Protein AF-A0AAN8KJX0-F1 (afdb_monomer_lite)

pLDDT: mean 72.58, std 22.26, range [27.42, 96.5]

Secondary structure (DSSP, 8-state):
--STT--S-TTT-HHHHHHHHHHHHHHHHHHHHHHHHHHHHHHHHHHHHHHHHHHHHHHHHHHHHHHGGGT-TT----HHHHHHHHHHHHHS----SSHHHHHHHHHHHHHHHHHHHHHHHHHHHTTSS-TTTSHHHHHHHHHHHHH-------S-SSSS--S-----

Organism: NCBI:txid861788

Structure (mmCIF, N/CA/C/O backbone):
data_AF-A0AAN8KJX0-F1
#
_entry.id   AF-A0AAN8KJX0-F1
#
loop_
_atom_site.group_PDB
_atom_site.id
_atom_site.type_symbol
_atom_site.label_atom_id
_atom_site.label_alt_id
_atom_site.label_comp_id
_atom_site.label_asym_id
_atom_site.label_entity_id
_atom_site.label_seq_id
_atom_site.pdbx_PDB_ins_code
_atom_site.Cartn_x
_atom_site.Cartn_y
_atom_site.Cartn_z
_atom_site.occupancy
_atom_site.B_iso_or_equiv
_atom_site.auth_seq_id
_atom_site.auth_comp_id
_atom_site.auth_asym_id
_atom_site.auth_atom_id
_atom_site.pdbx_PDB_model_num
ATOM 1 N N . LEU A 1 1 ? -38.117 13.644 25.472 1.00 43.69 1 LEU A N 1
ATOM 2 C CA . LEU A 1 1 ? -39.460 14.096 25.919 1.00 43.69 1 LEU A CA 1
ATOM 3 C C . LEU A 1 1 ? -39.799 13.666 27.361 1.00 43.69 1 LEU A C 1
ATOM 5 O O . LEU A 1 1 ? -40.964 13.685 27.718 1.00 43.69 1 LEU A O 1
ATOM 9 N N . THR A 1 2 ? -38.832 13.333 28.228 1.00 49.09 2 THR A N 1
ATOM 10 C CA . THR A 1 2 ? -39.121 12.679 29.528 1.00 49.09 2 THR A CA 1
ATOM 11 C C . THR A 1 2 ? -38.802 13.497 30.787 1.00 49.09 2 THR A C 1
ATOM 13 O O . THR A 1 2 ? -39.105 13.031 31.877 1.00 49.09 2 THR A O 1
ATOM 16 N N . LEU A 1 3 ? -38.255 14.718 30.677 1.00 54.31 3 LEU A N 1
ATOM 17 C CA . LEU A 1 3 ? -37.983 15.577 31.849 1.00 54.31 3 LEU A CA 1
ATOM 18 C C . LEU A 1 3 ? -39.028 16.691 32.053 1.00 54.31 3 LEU A C 1
ATOM 20 O O . LEU A 1 3 ? -39.289 17.090 33.181 1.00 54.31 3 LEU A O 1
ATOM 24 N N . ALA A 1 4 ? -39.656 17.170 30.975 1.00 58.00 4 ALA A N 1
ATOM 25 C CA . ALA A 1 4 ? -40.567 18.320 31.011 1.00 58.00 4 ALA A CA 1
ATOM 26 C C . ALA A 1 4 ? -41.986 18.000 31.530 1.00 58.00 4 ALA A C 1
ATOM 28 O O . ALA A 1 4 ? -42.807 18.902 31.642 1.00 58.00 4 ALA A O 1
ATOM 29 N N . THR A 1 5 ? -42.283 16.731 31.828 1.00 58.34 5 THR A N 1
ATOM 30 C CA . THR A 1 5 ? -43.633 16.255 32.192 1.00 58.34 5 THR A CA 1
ATOM 31 C C . THR A 1 5 ? -43.805 15.999 33.695 1.00 58.34 5 THR A C 1
ATOM 33 O O . THR A 1 5 ? -44.854 15.524 34.126 1.00 58.34 5 THR A O 1
ATOM 36 N N . ALA A 1 6 ? -42.782 16.267 34.510 1.00 55.94 6 ALA A N 1
ATOM 37 C CA . ALA A 1 6 ? -42.796 15.967 35.937 1.00 55.94 6 ALA A CA 1
ATOM 38 C C . ALA A 1 6 ? -43.380 17.125 36.766 1.00 55.94 6 ALA A C 1
ATOM 40 O O . ALA A 1 6 ? -42.646 17.933 37.328 1.00 55.94 6 ALA A O 1
ATOM 41 N N . GLN A 1 7 ? -44.708 17.181 36.876 1.00 54.00 7 GLN A N 1
ATOM 42 C CA . GLN A 1 7 ? -45.404 18.026 37.851 1.00 54.00 7 GLN A CA 1
ATOM 43 C C . GLN A 1 7 ? -45.710 17.189 39.110 1.00 54.00 7 GLN A C 1
ATOM 45 O O . GLN A 1 7 ? -46.611 16.355 39.093 1.00 54.00 7 GLN A O 1
ATOM 50 N N . GLY A 1 8 ? -44.944 17.375 40.193 1.00 63.75 8 GLY A N 1
ATOM 51 C CA . GLY A 1 8 ? -45.149 16.691 41.484 1.00 63.75 8 GLY A CA 1
ATOM 52 C C . GLY A 1 8 ? -43.858 16.470 42.287 1.00 63.75 8 GLY A C 1
ATOM 53 O O . GLY A 1 8 ? -42.766 16.664 41.759 1.00 63.75 8 GLY A O 1
ATOM 54 N N . ASN A 1 9 ? -43.981 16.079 43.565 1.00 62.47 9 ASN A N 1
ATOM 55 C CA . ASN A 1 9 ? -42.866 15.876 44.505 1.00 62.47 9 ASN A CA 1
ATOM 56 C C . ASN A 1 9 ? -41.793 14.931 43.921 1.00 62.47 9 ASN A C 1
ATOM 58 O O . ASN A 1 9 ? -42.005 13.727 43.775 1.00 62.47 9 ASN A O 1
ATOM 62 N N . ILE A 1 10 ? -40.634 15.497 43.578 1.00 63.62 10 ILE A N 1
ATOM 63 C CA . ILE A 1 10 ? -39.548 14.851 42.821 1.00 63.62 10 ILE A CA 1
ATOM 64 C C . ILE A 1 10 ? -38.975 13.595 43.502 1.00 63.62 10 ILE A C 1
ATOM 66 O O . ILE A 1 10 ? -38.409 12.736 42.832 1.00 63.62 10 ILE A O 1
ATOM 70 N N . LEU A 1 11 ? -39.149 13.469 44.821 1.00 64.31 11 LEU A N 1
ATOM 71 C CA . LEU A 1 11 ? -38.628 12.360 45.624 1.00 64.31 11 LEU A CA 1
ATOM 72 C C . LEU A 1 11 ? -39.506 11.094 45.575 1.00 64.31 11 LEU A C 1
ATOM 74 O O . LEU A 1 11 ? -39.007 10.009 45.857 1.00 64.31 11 LEU A O 1
ATOM 78 N N . GLU A 1 12 ? -40.785 11.197 45.195 1.00 65.50 12 GLU A N 1
ATOM 79 C CA . GLU A 1 12 ? -41.714 10.049 45.130 1.00 65.50 12 GLU A CA 1
ATOM 80 C C . GLU A 1 12 ? -41.861 9.463 43.718 1.00 65.50 12 GLU A C 1
ATOM 82 O O . GLU A 1 12 ? -42.444 8.391 43.525 1.00 65.50 12 GLU A O 1
ATOM 87 N N . ASN A 1 13 ? -41.322 10.142 42.703 1.00 71.44 13 ASN A N 1
ATOM 88 C CA . ASN A 1 13 ? -41.521 9.769 41.311 1.00 71.44 13 ASN A CA 1
ATOM 89 C C . ASN A 1 13 ? -40.545 8.657 40.883 1.00 71.44 13 ASN A C 1
ATOM 91 O O . ASN A 1 13 ? -39.494 8.904 40.290 1.00 71.44 13 ASN A O 1
ATOM 95 N N . LYS A 1 14 ? -40.901 7.403 41.192 1.00 74.44 14 LYS A N 1
ATOM 96 C CA . LYS A 1 14 ? -40.099 6.205 40.868 1.00 74.44 14 LYS A CA 1
ATOM 97 C C . LYS A 1 14 ? -39.701 6.118 39.384 1.00 74.44 14 LYS A C 1
ATOM 99 O O . LYS A 1 14 ? -38.572 5.747 39.087 1.00 74.44 14 LYS A O 1
ATOM 104 N N . GLY A 1 15 ? -40.563 6.559 38.462 1.00 78.00 15 GLY A N 1
ATOM 105 C CA . GLY A 1 15 ? -40.268 6.552 37.021 1.00 78.00 15 GLY A CA 1
ATOM 106 C C . GLY A 1 15 ? -39.134 7.500 36.601 1.00 78.00 15 GLY A C 1
ATOM 107 O O . GLY A 1 15 ? -38.374 7.189 35.679 1.00 78.00 15 GLY A O 1
ATOM 108 N N . LEU A 1 16 ? -38.967 8.631 37.296 1.00 77.19 16 LEU A N 1
ATOM 109 C CA . LEU A 1 16 ? -37.825 9.532 37.098 1.00 77.19 16 LEU A CA 1
ATOM 110 C C . LEU A 1 16 ? -36.522 8.914 37.615 1.00 77.19 16 LEU A C 1
ATOM 112 O O . LEU A 1 16 ? -35.495 9.021 36.946 1.00 77.19 16 LEU A O 1
ATOM 116 N N . ILE A 1 17 ? -36.564 8.245 38.771 1.00 80.06 17 ILE A N 1
ATOM 117 C CA . ILE A 1 17 ? -35.403 7.555 39.358 1.00 80.06 17 ILE A CA 1
ATOM 118 C C . ILE A 1 17 ? -34.928 6.428 38.431 1.00 80.06 17 ILE A C 1
ATOM 120 O O . ILE A 1 17 ? -33.731 6.320 38.158 1.00 80.06 17 ILE A O 1
ATOM 124 N N . ASP A 1 18 ? -35.855 5.647 37.875 1.00 83.12 18 ASP A N 1
ATOM 125 C CA . ASP A 1 18 ? -35.541 4.581 36.919 1.00 83.12 18 ASP A CA 1
ATOM 126 C C . ASP A 1 18 ? -34.967 5.139 35.609 1.00 83.12 18 ASP A C 1
ATOM 128 O O . ASP A 1 18 ? -33.954 4.642 35.117 1.00 83.12 18 ASP A O 1
ATOM 132 N N . SER A 1 19 ? -35.533 6.233 35.087 1.00 83.81 19 SER A N 1
ATOM 133 C CA . SER A 1 19 ? -35.006 6.917 33.895 1.00 83.81 19 SER A CA 1
ATOM 134 C C . SER A 1 19 ? -33.598 7.482 34.122 1.00 83.81 19 SER A C 1
ATOM 136 O O . SER A 1 19 ? -32.748 7.429 33.229 1.00 83.81 19 SER A O 1
ATOM 138 N N . LEU A 1 20 ? -33.318 8.007 35.319 1.00 83.62 20 LEU A N 1
ATOM 139 C CA . LEU A 1 20 ? -32.001 8.528 35.685 1.00 83.62 20 LEU A CA 1
ATOM 140 C C . LEU A 1 20 ? -30.974 7.396 35.826 1.00 83.62 20 LEU A C 1
ATOM 142 O O . LEU A 1 20 ? -29.856 7.518 35.327 1.00 83.62 20 LEU A O 1
ATOM 146 N N . ASN A 1 21 ? -31.359 6.274 36.442 1.00 87.31 21 ASN A N 1
ATOM 147 C CA . ASN A 1 21 ? -30.523 5.075 36.533 1.00 87.31 21 ASN A CA 1
ATOM 148 C C . ASN A 1 21 ? -30.251 4.464 35.154 1.00 87.31 21 ASN A C 1
ATOM 150 O O . ASN A 1 21 ? -29.112 4.097 34.864 1.00 87.31 21 ASN A O 1
ATOM 154 N N . GLN A 1 22 ? -31.255 4.424 34.275 1.00 88.31 22 GLN A N 1
ATOM 155 C CA . GLN A 1 22 ? -31.091 3.985 32.891 1.00 88.31 22 GLN A CA 1
ATOM 156 C C . GLN A 1 22 ? -30.156 4.920 32.116 1.00 88.31 22 GLN A C 1
ATOM 158 O O . GLN A 1 22 ? -29.252 4.450 31.430 1.00 88.31 22 GLN A O 1
ATOM 163 N N . THR A 1 23 ? -30.305 6.237 32.277 1.00 88.12 23 THR A N 1
ATOM 164 C CA . THR A 1 23 ? -29.410 7.228 31.657 1.00 88.12 23 THR A CA 1
ATOM 165 C C . THR A 1 23 ? -27.983 7.082 32.183 1.00 88.12 23 THR A C 1
ATOM 167 O O . THR A 1 23 ? -27.035 7.108 31.406 1.00 88.12 23 THR A O 1
ATOM 170 N N . LYS A 1 24 ? -27.806 6.859 33.489 1.00 91.12 24 LYS A N 1
ATOM 171 C CA . LYS A 1 24 ? -26.496 6.621 34.107 1.00 91.12 24 LYS A CA 1
ATOM 172 C C . LYS A 1 24 ? -25.843 5.340 33.585 1.00 91.12 24 LYS A C 1
ATOM 174 O O . LYS A 1 24 ? -24.662 5.361 33.250 1.00 91.12 24 LYS A O 1
ATOM 179 N N . SER A 1 25 ? -26.606 4.251 33.481 1.00 91.94 25 SER A N 1
ATOM 180 C CA . SER A 1 25 ? -26.135 2.982 32.917 1.00 91.94 25 SER A CA 1
ATOM 181 C C . SER A 1 25 ? -25.770 3.128 31.438 1.00 91.94 25 SER A C 1
ATOM 183 O O . SER A 1 25 ? -24.679 2.729 31.041 1.00 91.94 25 SER A O 1
ATOM 185 N N . SER A 1 26 ? -26.614 3.790 30.641 1.00 91.31 26 SER A N 1
ATOM 186 C CA . SER A 1 26 ? -26.333 4.066 29.230 1.00 91.31 26 SER A CA 1
ATOM 187 C C . SER A 1 26 ? -25.082 4.927 29.056 1.00 91.31 26 SER A C 1
ATOM 189 O O . SER A 1 26 ? -24.261 4.629 28.196 1.00 91.31 26 SER A O 1
ATOM 191 N N . SER A 1 27 ? -24.898 5.965 29.874 1.00 92.62 27 SER A N 1
ATOM 192 C CA . SER A 1 27 ? -23.696 6.805 29.841 1.00 92.62 27 SER A CA 1
ATOM 193 C C . SER A 1 27 ? -22.430 6.018 30.189 1.00 92.62 27 SER A C 1
ATOM 195 O O . SER A 1 27 ? -21.408 6.209 29.536 1.00 92.62 27 SER A O 1
ATOM 197 N N . ALA A 1 28 ? -22.496 5.102 31.163 1.00 93.81 28 ALA A N 1
ATOM 198 C CA . ALA A 1 28 ? -21.373 4.226 31.501 1.00 93.81 28 ALA A CA 1
ATOM 199 C C . ALA A 1 28 ? -21.019 3.276 30.341 1.00 93.81 28 ALA A C 1
ATOM 201 O O . ALA A 1 28 ? -19.854 3.175 29.966 1.00 93.81 28 ALA A O 1
ATOM 202 N N . LEU A 1 29 ? -22.024 2.660 29.707 1.00 94.88 29 LEU A N 1
ATOM 203 C CA . LEU A 1 29 ? -21.827 1.802 28.531 1.00 94.88 29 LEU A CA 1
ATOM 204 C C . LEU A 1 29 ? -21.218 2.566 27.348 1.00 94.88 29 LEU A C 1
ATOM 206 O O . LEU A 1 29 ? -20.325 2.054 26.671 1.00 94.88 29 LEU A O 1
ATOM 210 N N . ILE A 1 30 ? -21.669 3.801 27.107 1.00 94.69 30 ILE A N 1
ATOM 211 C CA . ILE A 1 30 ? -21.101 4.675 26.073 1.00 94.69 30 ILE A CA 1
ATOM 212 C C . ILE A 1 30 ? -19.636 4.986 26.395 1.00 94.69 30 ILE A C 1
ATOM 214 O O . ILE A 1 30 ? -18.786 4.897 25.513 1.00 94.69 30 ILE A O 1
ATOM 218 N N . GLN A 1 31 ? -19.322 5.313 27.651 1.00 94.88 31 GLN A N 1
ATOM 219 C CA . GLN A 1 31 ? -17.956 5.614 28.075 1.00 94.88 31 GLN A CA 1
ATOM 220 C C . GLN A 1 31 ? -17.012 4.417 27.892 1.00 94.88 31 GLN A C 1
ATOM 222 O O . GLN A 1 31 ? -15.876 4.593 27.445 1.00 94.88 31 GLN A O 1
ATOM 227 N N . ASP A 1 32 ? -17.471 3.206 28.200 1.00 95.19 32 ASP A N 1
ATOM 228 C CA . ASP A 1 32 ? -16.673 1.996 28.006 1.00 95.19 32 ASP A CA 1
ATOM 229 C C . ASP A 1 32 ? -16.503 1.660 26.519 1.00 95.19 32 ASP A C 1
ATOM 231 O O . ASP A 1 32 ? -15.379 1.424 26.077 1.00 95.19 32 ASP A O 1
ATOM 235 N N . SER A 1 33 ? -17.562 1.791 25.716 1.00 94.62 33 SER A N 1
ATOM 236 C CA . SER A 1 33 ? -17.495 1.607 24.257 1.00 94.62 33 SER A CA 1
ATOM 237 C C . SER A 1 33 ? -16.529 2.596 23.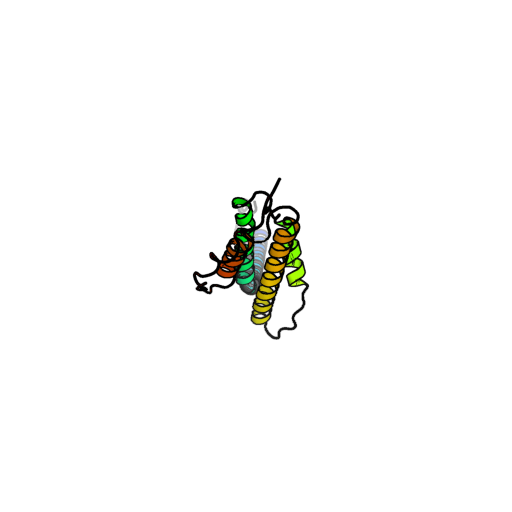590 1.00 94.62 33 SER A C 1
ATOM 239 O O . SER A 1 33 ? -15.770 2.232 22.688 1.00 94.62 33 SER A O 1
ATOM 241 N N . LEU A 1 34 ? -16.513 3.854 24.045 1.00 96.50 34 LEU A N 1
ATOM 242 C CA . LEU A 1 34 ? -15.563 4.865 23.575 1.00 96.50 34 LEU A CA 1
ATOM 243 C C . LEU A 1 34 ? -14.127 4.484 23.940 1.00 96.50 34 LEU A C 1
ATOM 245 O O . LEU A 1 34 ? -13.231 4.584 23.103 1.00 96.50 34 LEU A O 1
ATOM 249 N N . ARG A 1 35 ? -13.898 4.000 25.165 1.00 95.75 35 ARG A N 1
ATOM 250 C CA . ARG A 1 35 ? -12.573 3.556 25.614 1.00 95.75 35 ARG A CA 1
ATOM 251 C C . ARG A 1 35 ? -12.051 2.392 24.777 1.00 95.75 35 ARG A C 1
ATOM 253 O O . ARG A 1 35 ? -10.892 2.411 24.365 1.00 95.75 35 ARG A O 1
ATOM 260 N N . GLU A 1 36 ? -12.895 1.401 24.510 1.00 95.69 36 GLU A N 1
ATOM 261 C CA . GLU A 1 36 ? -12.549 0.271 23.645 1.00 95.69 36 GLU A CA 1
ATOM 262 C C . GLU A 1 36 ? -12.261 0.724 22.214 1.00 95.69 36 GLU A C 1
ATOM 264 O O . GLU A 1 36 ? -11.245 0.331 21.640 1.00 95.69 36 GLU A O 1
ATOM 269 N N . SER A 1 37 ? -13.087 1.622 21.673 1.00 95.38 37 SER A N 1
ATOM 270 C CA . SER A 1 37 ? -12.884 2.195 20.339 1.00 95.38 37 SER A CA 1
ATOM 271 C C . SER A 1 37 ? -11.544 2.924 20.234 1.00 95.38 37 SER A C 1
ATOM 273 O O . SER A 1 37 ? -10.800 2.701 19.283 1.00 95.38 37 SER A O 1
ATOM 275 N N . HIS A 1 38 ? -11.178 3.735 21.232 1.00 95.88 38 HIS A N 1
ATOM 276 C CA . HIS A 1 38 ? -9.879 4.414 21.268 1.00 95.88 38 HIS A CA 1
ATOM 277 C C . HIS A 1 38 ? -8.705 3.435 2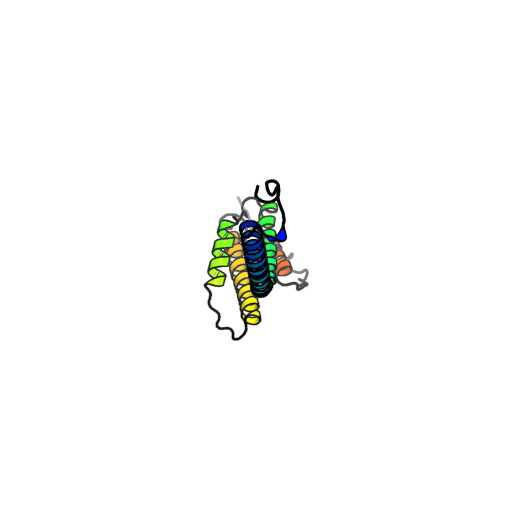1.339 1.00 95.88 38 HIS A C 1
ATOM 279 O O . HIS A 1 38 ? -7.688 3.640 20.675 1.00 95.88 38 HIS A O 1
ATOM 285 N N . ARG A 1 39 ? -8.839 2.352 22.111 1.00 95.06 39 ARG A N 1
ATOM 286 C CA . ARG A 1 39 ? -7.811 1.309 22.185 1.00 95.06 39 ARG A CA 1
ATOM 287 C C . ARG A 1 39 ? -7.640 0.593 20.845 1.00 95.06 39 ARG A C 1
ATOM 289 O O . ARG A 1 39 ? -6.508 0.367 20.420 1.00 95.06 39 ARG A O 1
ATOM 296 N N . LEU A 1 40 ? -8.743 0.244 20.185 1.00 95.12 40 LEU A N 1
ATOM 297 C CA . LEU A 1 40 ? -8.712 -0.395 18.872 1.00 95.12 40 LEU A CA 1
ATOM 298 C C . LEU A 1 40 ? -8.114 0.541 17.819 1.00 95.12 40 LEU A C 1
ATOM 300 O O . LEU A 1 40 ? -7.266 0.114 17.039 1.00 95.12 40 LEU A O 1
ATOM 304 N N . GLN A 1 41 ? -8.501 1.817 17.845 1.00 94.81 41 GLN A N 1
ATOM 305 C CA . GLN A 1 41 ? -7.983 2.843 16.947 1.00 94.81 41 GLN A CA 1
ATOM 306 C C . GLN A 1 41 ? -6.456 2.936 17.033 1.00 94.81 41 GLN A C 1
ATOM 308 O O . GLN A 1 41 ? -5.793 2.872 16.005 1.00 94.81 41 GLN A O 1
ATOM 313 N N . ALA A 1 42 ? -5.893 2.966 18.245 1.00 94.75 42 ALA A N 1
ATOM 314 C CA . ALA A 1 42 ? -4.443 2.995 18.435 1.00 94.75 42 ALA A CA 1
ATOM 315 C C . ALA A 1 42 ? -3.739 1.759 17.843 1.00 94.75 42 ALA A C 1
ATOM 317 O O . ALA A 1 42 ? -2.695 1.887 17.205 1.00 94.75 42 ALA A O 1
ATOM 318 N N . SER A 1 43 ? -4.320 0.566 18.007 1.00 93.12 43 SER A N 1
ATOM 319 C CA . SER A 1 43 ? -3.765 -0.664 17.426 1.00 93.12 43 SER A CA 1
ATOM 320 C C . SER A 1 43 ? -3.834 -0.669 15.896 1.00 93.12 43 SER A C 1
ATOM 322 O O . SER A 1 43 ? -2.902 -1.134 15.244 1.00 93.12 43 SER A O 1
ATOM 324 N N . LEU A 1 44 ? -4.927 -0.162 15.318 1.00 93.25 44 LEU A N 1
ATOM 325 C CA . LEU A 1 44 ? -5.086 -0.051 13.867 1.00 93.25 44 LEU A CA 1
ATOM 326 C C . LEU A 1 44 ? -4.140 0.992 13.270 1.00 93.25 44 LEU A C 1
ATOM 328 O O . LEU A 1 44 ? -3.572 0.761 12.204 1.00 93.25 44 LEU A O 1
ATOM 332 N N . ASP A 1 45 ? -3.958 2.122 13.952 1.00 94.19 45 ASP A N 1
ATOM 333 C CA . ASP A 1 45 ? -3.028 3.161 13.522 1.00 94.19 45 ASP A CA 1
ATOM 334 C C . ASP A 1 45 ? -1.587 2.629 13.526 1.00 94.19 45 ASP A C 1
ATOM 336 O O . ASP A 1 45 ? -0.873 2.828 12.547 1.00 94.19 45 ASP A O 1
ATOM 340 N N . GLN A 1 46 ? -1.193 1.846 14.537 1.00 90.81 46 GLN A N 1
ATOM 341 C CA . GLN A 1 46 ? 0.125 1.202 14.580 1.00 90.81 46 GLN A CA 1
ATOM 342 C C . GLN A 1 46 ? 0.363 0.261 13.385 1.00 90.81 46 GLN A C 1
ATOM 344 O O . GLN A 1 46 ? 1.414 0.317 12.744 1.00 90.81 46 GLN A O 1
ATOM 349 N N . GLU A 1 47 ? -0.610 -0.596 13.065 1.00 88.31 47 GLU A N 1
ATOM 350 C CA . GLU A 1 47 ? -0.545 -1.492 11.902 1.00 88.31 47 GLU A CA 1
ATOM 351 C C . GLU A 1 47 ? -0.471 -0.700 10.586 1.00 88.31 47 GLU A C 1
ATOM 353 O O . GLU A 1 47 ? 0.311 -1.034 9.694 1.00 88.31 47 GLU A O 1
ATOM 358 N N . ARG A 1 48 ? -1.259 0.376 10.456 1.00 91.31 48 ARG A N 1
ATOM 359 C CA . ARG A 1 48 ? -1.277 1.230 9.260 1.00 91.31 48 ARG A CA 1
ATOM 360 C C . ARG A 1 48 ? 0.058 1.938 9.056 1.00 91.31 48 ARG A C 1
ATOM 362 O O . ARG A 1 48 ? 0.571 1.968 7.935 1.00 91.31 48 ARG A O 1
ATOM 369 N N . ASP A 1 49 ? 0.607 2.509 10.121 1.00 91.00 49 ASP A N 1
ATOM 370 C CA . ASP A 1 49 ? 1.812 3.330 10.064 1.00 91.00 49 ASP A CA 1
ATOM 371 C C . ASP A 1 49 ? 3.035 2.501 9.639 1.00 91.00 49 ASP A C 1
ATOM 373 O O . ASP A 1 49 ? 3.910 3.013 8.937 1.00 91.00 49 ASP A O 1
ATOM 377 N N . ALA A 1 50 ? 3.042 1.192 9.923 1.00 88.62 50 ALA A N 1
ATOM 378 C CA . ALA A 1 50 ? 4.064 0.274 9.423 1.00 88.62 50 ALA A CA 1
ATOM 379 C C . ALA A 1 50 ? 4.124 0.227 7.880 1.00 88.62 50 ALA A C 1
ATOM 381 O O . ALA A 1 50 ? 5.211 0.183 7.306 1.00 88.62 50 ALA A O 1
ATOM 382 N N . TYR A 1 51 ? 2.986 0.278 7.177 1.00 89.81 51 TYR A N 1
ATOM 383 C CA . TYR A 1 51 ? 2.939 0.185 5.706 1.00 89.81 51 TYR A CA 1
ATOM 384 C C . TYR A 1 51 ? 2.956 1.540 4.988 1.00 89.81 51 TYR A C 1
ATOM 386 O O . TYR A 1 51 ? 3.161 1.587 3.769 1.00 89.81 51 TYR A O 1
ATOM 394 N N . LEU A 1 52 ? 2.780 2.642 5.718 1.00 91.06 52 LEU A N 1
ATOM 395 C CA . LEU A 1 52 ? 2.820 4.001 5.182 1.00 91.06 52 LEU A CA 1
ATOM 396 C C . LEU A 1 52 ? 4.070 4.306 4.321 1.00 91.06 52 LEU A C 1
ATOM 398 O O . LEU A 1 52 ? 3.891 4.783 3.195 1.00 91.06 52 LEU A O 1
ATOM 402 N N . PRO A 1 53 ? 5.315 3.965 4.728 1.00 90.94 53 PRO A N 1
ATOM 403 C CA . PRO A 1 53 ? 6.501 4.238 3.906 1.00 90.94 53 PRO A CA 1
ATOM 404 C C . PRO A 1 53 ? 6.488 3.509 2.552 1.00 90.94 53 PRO A C 1
ATOM 406 O O . PRO A 1 53 ? 6.927 4.060 1.539 1.00 90.94 53 PRO A O 1
ATOM 409 N N . LEU A 1 54 ? 5.933 2.291 2.491 1.00 90.81 54 LEU A N 1
ATOM 410 C CA . LEU A 1 54 ? 5.781 1.554 1.233 1.00 90.81 54 LEU A CA 1
ATOM 411 C C . LEU A 1 54 ? 4.798 2.259 0.294 1.00 90.81 54 LEU A C 1
ATOM 413 O O . LEU A 1 54 ? 5.063 2.372 -0.907 1.00 90.81 54 LEU A O 1
ATOM 417 N N . ALA A 1 55 ? 3.675 2.736 0.837 1.00 92.00 55 ALA A N 1
ATOM 418 C CA . ALA A 1 55 ? 2.655 3.452 0.080 1.00 92.00 55 ALA A CA 1
ATOM 419 C C . ALA A 1 55 ? 3.193 4.779 -0.481 1.00 92.00 55 ALA A C 1
ATOM 421 O O . ALA A 1 55 ? 2.966 5.089 -1.653 1.00 92.00 55 ALA A O 1
ATOM 422 N N . GLU A 1 56 ? 3.975 5.524 0.304 1.00 92.94 56 GLU A N 1
ATOM 423 C CA . GLU A 1 56 ? 4.636 6.747 -0.159 1.00 92.94 56 GLU A CA 1
ATOM 424 C C . GLU A 1 56 ? 5.623 6.482 -1.301 1.00 92.94 56 GLU A C 1
ATOM 426 O O . GLU A 1 56 ? 5.590 7.170 -2.327 1.00 92.94 56 GLU A O 1
ATOM 431 N N . SER A 1 57 ? 6.487 5.471 -1.161 1.00 91.25 57 SER A N 1
ATOM 432 C CA . SER A 1 57 ? 7.428 5.077 -2.216 1.00 91.25 57 SER A CA 1
ATOM 433 C C . SER A 1 57 ? 6.704 4.622 -3.488 1.00 91.25 57 SER A C 1
ATOM 435 O O . SER A 1 57 ? 7.096 5.006 -4.594 1.00 91.25 57 SER A O 1
ATOM 437 N N . ALA A 1 58 ? 5.624 3.845 -3.362 1.00 92.50 58 ALA A N 1
ATOM 438 C CA . ALA A 1 58 ? 4.808 3.408 -4.495 1.00 92.50 58 ALA A CA 1
ATOM 439 C C . ALA A 1 58 ? 4.123 4.587 -5.207 1.00 92.50 58 ALA A C 1
ATOM 441 O O . ALA A 1 58 ? 4.138 4.653 -6.438 1.00 92.50 58 ALA A O 1
ATOM 442 N N . SER A 1 59 ? 3.591 5.547 -4.447 1.00 94.31 59 SER A N 1
ATOM 443 C CA . SER A 1 59 ? 2.994 6.776 -4.979 1.00 94.31 59 SER A CA 1
ATOM 444 C C . SER A 1 59 ? 4.010 7.588 -5.790 1.00 94.31 59 SER A C 1
ATOM 446 O O . SER A 1 59 ? 3.764 7.918 -6.953 1.00 94.31 59 SER A O 1
ATOM 448 N N . LYS A 1 60 ? 5.214 7.806 -5.238 1.00 92.38 60 LYS A N 1
ATOM 449 C CA . LYS A 1 60 ? 6.325 8.478 -5.939 1.00 92.38 60 LYS A CA 1
ATOM 450 C C . LYS A 1 60 ? 6.678 7.769 -7.249 1.00 92.38 60 LYS A C 1
ATOM 452 O O . LYS A 1 60 ? 6.806 8.421 -8.284 1.00 92.38 60 LYS A O 1
ATOM 457 N N . MET A 1 61 ? 6.785 6.438 -7.234 1.00 90.88 61 MET A N 1
ATOM 458 C CA . MET A 1 61 ? 7.053 5.652 -8.445 1.00 90.88 61 MET A CA 1
ATOM 459 C C . MET A 1 61 ? 5.964 5.836 -9.509 1.00 90.88 61 MET A C 1
ATOM 461 O O . MET A 1 61 ? 6.290 6.025 -10.680 1.00 90.88 61 MET A O 1
ATOM 465 N N . TYR A 1 62 ? 4.685 5.826 -9.126 1.00 92.75 62 TYR A N 1
ATOM 466 C CA . TYR A 1 62 ? 3.582 6.018 -10.068 1.00 92.75 62 TYR A CA 1
ATOM 467 C C . TYR A 1 62 ? 3.613 7.398 -10.739 1.00 92.75 62 TYR A C 1
ATOM 469 O O . TYR A 1 62 ? 3.448 7.488 -11.959 1.00 92.75 62 TYR A O 1
ATOM 477 N N . PHE A 1 63 ? 3.880 8.466 -9.981 1.00 91.19 63 PHE A N 1
ATOM 478 C CA . PHE A 1 63 ? 4.004 9.810 -10.551 1.00 91.19 63 PHE A CA 1
ATOM 479 C C . PHE A 1 63 ? 5.171 9.912 -11.536 1.00 91.19 63 PHE A C 1
ATOM 481 O O . PHE A 1 63 ? 4.980 10.408 -12.644 1.00 91.19 63 PHE A O 1
ATOM 488 N N . VAL A 1 64 ? 6.336 9.344 -11.200 1.00 88.44 64 VAL A N 1
ATOM 489 C CA . VAL A 1 64 ? 7.499 9.312 -12.107 1.00 88.44 64 VAL A CA 1
ATOM 490 C C . VAL A 1 64 ? 7.171 8.595 -13.420 1.00 88.44 64 VAL A C 1
ATOM 492 O O . VAL A 1 64 ? 7.543 9.067 -14.492 1.00 88.44 64 VAL A O 1
ATOM 495 N N . ILE A 1 65 ? 6.460 7.466 -13.360 1.00 87.88 65 ILE A N 1
ATOM 496 C CA . ILE A 1 65 ? 6.050 6.715 -14.556 1.00 87.88 65 ILE A CA 1
ATOM 497 C C . ILE A 1 65 ? 5.020 7.500 -15.371 1.00 87.88 65 ILE A C 1
ATOM 499 O O . ILE A 1 65 ? 5.071 7.493 -16.598 1.00 87.88 65 ILE A O 1
ATOM 503 N N . THR A 1 66 ? 4.089 8.178 -14.703 1.00 88.88 66 THR A N 1
ATOM 504 C CA . THR A 1 66 ? 3.058 8.985 -15.365 1.00 88.88 66 THR A CA 1
ATOM 505 C C . THR A 1 66 ? 3.682 10.183 -16.078 1.00 88.88 66 THR A C 1
ATOM 507 O O . THR A 1 66 ? 3.306 10.489 -17.204 1.00 88.88 66 THR A O 1
ATOM 510 N N . ASP A 1 67 ? 4.711 10.802 -15.497 1.00 87.06 67 ASP A N 1
ATOM 511 C CA . ASP A 1 67 ? 5.432 11.909 -16.126 1.00 87.06 67 ASP A CA 1
ATOM 512 C C . ASP A 1 67 ? 6.198 11.503 -17.400 1.00 87.06 67 ASP A C 1
ATOM 514 O O . ASP A 1 67 ? 6.487 12.363 -18.237 1.00 87.06 67 ASP A O 1
ATOM 518 N N . LEU A 1 68 ? 6.457 10.206 -17.629 1.00 82.38 68 LEU A N 1
ATOM 519 C CA . LEU A 1 68 ? 7.024 9.724 -18.898 1.00 82.38 68 LEU A CA 1
ATOM 520 C C . LEU A 1 68 ? 6.102 10.005 -20.093 1.00 82.38 68 LEU A C 1
ATOM 522 O O . LEU A 1 68 ? 6.603 10.194 -21.205 1.00 82.38 68 LEU A O 1
ATOM 526 N N . SER A 1 69 ? 4.785 10.110 -19.881 1.00 83.88 69 SER A N 1
ATOM 527 C CA . SER A 1 69 ? 3.841 10.437 -20.955 1.00 83.88 69 SER A CA 1
ATOM 528 C C . SER A 1 69 ? 4.031 11.857 -21.490 1.00 83.88 69 SER A C 1
ATOM 530 O O . SER A 1 69 ? 3.651 12.137 -22.625 1.00 83.88 69 SER A O 1
ATOM 532 N N . ARG A 1 70 ? 4.637 12.759 -20.701 1.00 82.06 70 ARG A N 1
ATOM 533 C CA . ARG A 1 70 ? 4.967 14.124 -21.144 1.00 82.06 70 ARG A CA 1
ATOM 534 C C . ARG A 1 70 ? 6.091 14.138 -22.178 1.00 82.06 70 ARG A C 1
ATOM 536 O O . ARG A 1 70 ? 6.158 15.053 -22.987 1.00 82.06 70 ARG A O 1
ATOM 543 N N . ILE A 1 71 ? 6.976 13.139 -22.146 1.00 81.12 71 ILE A N 1
ATOM 544 C CA . ILE A 1 71 ? 8.078 13.004 -23.108 1.00 81.12 71 ILE A CA 1
ATOM 545 C C . ILE A 1 71 ? 7.544 12.461 -24.436 1.00 81.12 71 ILE A C 1
ATOM 547 O O . ILE A 1 71 ? 7.928 12.932 -25.502 1.00 81.12 71 ILE A O 1
ATOM 551 N N . ASN A 1 72 ? 6.664 11.461 -24.381 1.00 75.38 72 ASN A N 1
ATOM 552 C CA . ASN A 1 72 ? 5.973 10.938 -25.551 1.00 75.38 72 ASN A CA 1
ATOM 553 C C . ASN A 1 72 ? 4.610 10.374 -25.126 1.00 75.38 72 ASN A C 1
ATOM 555 O O . ASN A 1 72 ? 4.544 9.543 -24.220 1.00 75.38 72 ASN A O 1
ATOM 559 N N . ASN A 1 73 ? 3.540 10.777 -25.820 1.00 78.38 73 ASN A N 1
ATOM 560 C CA . ASN A 1 73 ? 2.157 10.356 -25.553 1.00 78.38 73 ASN A CA 1
ATOM 561 C C . ASN A 1 73 ? 1.967 8.825 -25.560 1.00 78.38 73 ASN A C 1
ATOM 563 O O . ASN A 1 73 ? 1.057 8.281 -24.943 1.00 78.38 73 ASN A O 1
ATOM 567 N N . MET A 1 74 ? 2.847 8.104 -26.243 1.00 76.00 74 MET A N 1
ATOM 568 C CA . MET A 1 74 ? 2.810 6.652 -26.316 1.00 76.00 74 MET A CA 1
ATOM 569 C C . MET A 1 74 ? 3.324 5.970 -25.028 1.00 76.00 74 MET A C 1
ATOM 571 O O . MET A 1 74 ? 2.949 4.832 -24.755 1.00 76.00 74 MET A O 1
ATOM 575 N N . TYR A 1 75 ? 4.092 6.658 -24.171 1.00 80.94 75 TYR A N 1
ATOM 576 C CA . TYR A 1 75 ? 4.486 6.169 -22.836 1.00 80.94 75 TYR A CA 1
ATOM 577 C C . TYR A 1 75 ? 3.424 6.468 -21.770 1.00 80.94 75 TYR A C 1
ATOM 579 O O . TYR A 1 75 ? 3.725 6.954 -20.680 1.00 80.94 75 TYR A O 1
ATOM 587 N N . ARG A 1 76 ? 2.156 6.192 -22.089 1.00 84.44 76 ARG A N 1
ATOM 588 C CA . ARG A 1 76 ? 1.027 6.398 -21.180 1.00 84.44 76 ARG A CA 1
ATOM 589 C C . ARG A 1 76 ? 0.694 5.109 -20.440 1.00 84.44 76 ARG A C 1
ATOM 591 O O . ARG A 1 76 ? 0.253 4.129 -21.038 1.00 84.44 76 ARG A O 1
ATOM 598 N N . PHE A 1 77 ? 0.847 5.134 -19.122 1.00 88.19 77 PHE A N 1
ATOM 599 C CA . PHE A 1 77 ? 0.521 4.010 -18.251 1.00 88.19 77 PHE A CA 1
ATOM 600 C C . PHE A 1 77 ? -0.762 4.292 -17.472 1.00 88.19 77 PHE A C 1
ATOM 602 O O . PHE A 1 77 ? -0.995 5.411 -17.029 1.00 88.19 77 PHE A O 1
ATOM 609 N N . SER A 1 78 ? -1.609 3.274 -17.309 1.00 91.50 78 SER A N 1
ATOM 610 C CA . SER A 1 78 ? -2.812 3.380 -16.482 1.00 91.50 78 SER A CA 1
ATOM 611 C C . SER A 1 78 ? -2.527 2.999 -15.032 1.00 91.50 78 SER A C 1
ATOM 613 O O . SER A 1 78 ? -1.767 2.059 -14.771 1.00 91.50 78 SER A O 1
ATOM 615 N N . LEU A 1 79 ? -3.221 3.650 -14.093 1.00 92.88 79 LEU A N 1
ATOM 616 C CA . LEU A 1 79 ? -3.200 3.281 -12.674 1.00 92.88 79 LEU A CA 1
ATOM 617 C C . LEU A 1 79 ? -3.540 1.799 -12.466 1.00 92.88 79 LEU A C 1
ATOM 619 O O . LEU A 1 79 ? -2.855 1.105 -11.724 1.00 92.88 79 LEU A O 1
ATOM 623 N N . ALA A 1 80 ? -4.529 1.277 -13.195 1.00 93.88 80 ALA A N 1
ATOM 624 C CA . ALA A 1 80 ? -4.904 -0.136 -13.133 1.00 93.88 80 ALA A CA 1
ATOM 625 C C . ALA A 1 80 ? -3.741 -1.085 -13.486 1.00 93.88 80 ALA A C 1
ATOM 627 O O . ALA A 1 80 ? -3.621 -2.174 -12.928 1.00 93.88 80 ALA A O 1
ATOM 628 N N . SER A 1 81 ? -2.852 -0.695 -14.405 1.00 90.94 81 SER A N 1
ATOM 629 C CA . SER A 1 81 ? -1.669 -1.502 -14.738 1.00 90.94 81 SER A CA 1
ATOM 630 C C . SER A 1 81 ? -0.621 -1.455 -13.630 1.00 90.94 81 SER A C 1
ATOM 632 O O . SER A 1 81 ? -0.035 -2.489 -13.313 1.00 90.94 81 SER A O 1
ATOM 634 N N . PHE A 1 82 ? -0.444 -0.293 -12.999 1.00 92.81 82 PHE A N 1
ATOM 635 C CA . PHE A 1 82 ? 0.422 -0.144 -11.834 1.00 92.81 82 PHE A CA 1
ATOM 636 C C . PHE A 1 82 ? -0.087 -0.953 -10.630 1.00 92.81 82 PHE A C 1
ATOM 638 O O . PHE A 1 82 ? 0.682 -1.702 -10.037 1.00 92.81 82 PHE A O 1
ATOM 645 N N . LEU A 1 83 ? -1.388 -0.904 -10.325 1.00 93.75 83 LEU A N 1
ATOM 646 C CA . LEU A 1 83 ? -1.989 -1.687 -9.238 1.00 93.75 83 LEU A CA 1
ATOM 647 C C . LEU A 1 83 ? -1.841 -3.198 -9.454 1.00 93.75 83 LEU A C 1
ATOM 649 O O . LEU A 1 83 ? -1.543 -3.925 -8.511 1.00 93.75 83 LEU A O 1
ATOM 653 N N . ARG A 1 84 ? -1.961 -3.681 -10.698 1.00 93.19 84 ARG A N 1
ATOM 654 C CA . ARG A 1 84 ? -1.691 -5.094 -11.023 1.00 93.19 84 ARG A CA 1
ATOM 655 C C . ARG A 1 84 ? -0.237 -5.489 -10.753 1.00 93.19 84 ARG A C 1
ATOM 657 O O . ARG A 1 84 ? 0.006 -6.593 -10.273 1.00 93.19 84 ARG A O 1
ATOM 664 N N . LEU A 1 85 ? 0.728 -4.617 -11.051 1.00 91.62 85 LEU A N 1
ATOM 665 C CA . LEU A 1 85 ? 2.142 -4.844 -10.715 1.00 91.62 85 LEU A CA 1
ATOM 666 C C . LEU A 1 85 ? 2.365 -4.824 -9.202 1.00 91.62 85 LEU A C 1
ATOM 668 O O . LEU A 1 85 ? 3.054 -5.694 -8.681 1.00 91.62 85 LEU A O 1
ATOM 672 N N . PHE A 1 86 ? 1.734 -3.884 -8.502 1.00 91.75 86 PHE A N 1
ATOM 673 C CA . PHE A 1 86 ? 1.794 -3.789 -7.048 1.00 91.75 86 PHE A CA 1
ATOM 674 C C . PHE A 1 86 ? 1.241 -5.052 -6.371 1.00 91.75 86 PHE A C 1
ATOM 676 O O . PHE A 1 86 ? 1.892 -5.635 -5.510 1.00 91.75 86 PHE A O 1
ATOM 683 N N . GLN A 1 87 ? 0.093 -5.553 -6.829 1.00 92.12 87 GLN A N 1
ATOM 684 C CA . GLN A 1 87 ? -0.503 -6.786 -6.315 1.00 92.12 87 GLN A CA 1
ATOM 685 C C . GLN A 1 87 ? 0.383 -8.013 -6.582 1.00 92.12 87 GLN A C 1
ATOM 687 O O . GLN A 1 87 ? 0.531 -8.866 -5.710 1.00 92.12 87 GLN A O 1
ATOM 692 N N . ARG A 1 88 ? 1.033 -8.086 -7.752 1.00 91.38 88 ARG A N 1
ATOM 693 C CA . ARG A 1 88 ? 2.039 -9.125 -8.038 1.00 91.38 88 ARG A CA 1
ATOM 694 C C . ARG A 1 88 ? 3.248 -9.025 -7.110 1.00 91.38 88 ARG A C 1
ATOM 696 O O . ARG A 1 88 ? 3.756 -10.052 -6.673 1.00 91.38 88 ARG A O 1
ATOM 703 N N . ALA A 1 89 ? 3.678 -7.809 -6.775 1.00 88.81 89 ALA A N 1
ATOM 704 C CA . ALA A 1 89 ? 4.767 -7.596 -5.832 1.00 88.81 89 ALA A CA 1
ATOM 705 C C . ALA A 1 89 ? 4.429 -8.091 -4.424 1.00 88.81 89 ALA A C 1
ATOM 707 O O . ALA A 1 89 ? 5.276 -8.706 -3.785 1.00 88.81 89 ALA A O 1
ATOM 708 N N . LEU A 1 90 ? 3.183 -7.907 -3.981 1.00 87.75 90 LEU A N 1
ATOM 709 C CA . LEU A 1 90 ? 2.696 -8.444 -2.707 1.00 87.75 90 LEU A CA 1
ATOM 710 C C . LEU A 1 90 ? 2.591 -9.976 -2.703 1.00 87.75 90 LEU A C 1
ATOM 712 O O . LEU A 1 90 ? 2.819 -10.607 -1.676 1.00 87.75 90 LEU A O 1
ATOM 716 N N . GLN A 1 91 ? 2.260 -10.584 -3.845 1.00 87.19 91 GLN A N 1
ATOM 717 C CA . GLN A 1 91 ? 2.188 -12.044 -3.990 1.00 87.19 91 GLN A CA 1
ATOM 718 C C . GLN A 1 91 ? 3.568 -12.712 -4.052 1.00 87.19 91 GLN A C 1
ATOM 720 O O . GLN A 1 91 ? 3.688 -13.901 -3.754 1.00 87.19 91 GLN A O 1
ATOM 725 N N . SER A 1 92 ? 4.608 -11.964 -4.429 1.00 76.69 92 SER A N 1
ATOM 726 C CA . SER A 1 92 ? 6.001 -12.409 -4.417 1.00 76.69 92 SER A CA 1
ATOM 727 C C . SER A 1 92 ? 6.474 -12.586 -2.969 1.00 76.69 92 SER A C 1
ATOM 729 O O . SER A 1 92 ? 7.133 -11.710 -2.406 1.00 76.69 92 SER A O 1
ATOM 731 N N . LYS A 1 93 ? 6.139 -13.730 -2.361 1.00 60.72 93 LYS A N 1
ATOM 732 C CA . LYS A 1 93 ? 6.571 -14.101 -1.010 1.00 60.72 93 LYS A CA 1
ATOM 733 C C . LYS A 1 93 ? 8.095 -14.028 -0.893 1.00 60.72 93 LYS A C 1
ATOM 735 O O . LYS A 1 93 ? 8.817 -14.740 -1.587 1.00 60.72 93 LYS A O 1
ATOM 740 N N . LYS A 1 94 ? 8.566 -13.191 0.029 1.00 63.47 94 LYS A N 1
ATOM 741 C CA . LYS A 1 94 ? 9.886 -13.314 0.645 1.00 63.47 94 LYS A CA 1
ATOM 742 C C . LYS A 1 94 ? 9.655 -13.616 2.117 1.00 63.47 94 LYS A C 1
ATOM 744 O O . LYS A 1 94 ? 9.045 -12.806 2.812 1.00 63.47 94 LYS A O 1
ATOM 749 N N . GLU A 1 95 ? 10.096 -14.791 2.548 1.00 62.31 95 GLU A N 1
ATOM 750 C CA . GLU A 1 95 ? 10.193 -15.135 3.966 1.00 62.31 95 GLU A CA 1
ATOM 751 C C . GLU A 1 95 ? 11.147 -14.117 4.610 1.00 62.31 95 GLU A C 1
ATOM 753 O O . GLU A 1 95 ? 12.296 -13.983 4.188 1.00 62.31 95 GLU A O 1
ATOM 758 N N . ALA A 1 96 ? 10.644 -13.324 5.552 1.00 67.38 96 ALA A N 1
ATOM 759 C CA . ALA A 1 96 ? 11.420 -12.335 6.289 1.00 67.38 96 ALA A CA 1
ATOM 760 C C . ALA A 1 96 ? 10.988 -12.389 7.754 1.00 67.38 96 ALA A C 1
ATOM 762 O O . ALA A 1 96 ? 9.791 -12.432 8.036 1.00 67.38 96 ALA A O 1
ATOM 763 N N . GLU A 1 97 ? 11.962 -12.394 8.665 1.00 70.75 97 GLU A N 1
ATOM 764 C CA . GLU A 1 97 ? 11.730 -12.556 10.107 1.00 70.75 97 GLU A CA 1
ATOM 765 C C . GLU A 1 97 ? 11.053 -11.338 10.752 1.00 70.75 97 GLU A C 1
ATOM 767 O O . GLU A 1 97 ? 10.334 -11.497 11.734 1.00 70.75 97 GLU A O 1
ATOM 772 N N . THR A 1 98 ? 11.238 -10.132 10.197 1.00 83.19 98 THR A N 1
ATOM 773 C CA . THR A 1 98 ? 10.652 -8.888 10.727 1.00 83.19 98 THR A CA 1
ATOM 774 C C . THR A 1 98 ? 9.763 -8.179 9.705 1.00 83.19 98 THR A C 1
ATOM 776 O O . THR A 1 98 ? 9.997 -8.234 8.490 1.00 83.19 98 THR A O 1
ATOM 779 N N . THR A 1 99 ? 8.727 -7.487 10.193 1.00 81.62 99 THR A N 1
ATOM 780 C CA . THR A 1 99 ? 7.757 -6.752 9.362 1.00 81.62 99 THR A CA 1
ATOM 781 C C . THR A 1 99 ? 8.439 -5.644 8.561 1.00 81.62 99 THR A C 1
ATOM 783 O O . THR A 1 99 ? 8.171 -5.484 7.370 1.00 81.62 99 THR A O 1
ATOM 786 N N . GLU A 1 100 ? 9.389 -4.938 9.168 1.00 84.56 100 GLU A N 1
ATOM 787 C CA . GLU A 1 100 ? 10.151 -3.850 8.556 1.00 84.56 100 GLU A CA 1
ATOM 788 C C . GLU A 1 100 ? 11.064 -4.372 7.438 1.00 84.56 100 GLU A C 1
ATOM 790 O O . GLU A 1 100 ? 11.095 -3.810 6.339 1.00 84.56 100 GLU A O 1
ATOM 795 N N . ALA A 1 101 ? 11.760 -5.493 7.669 1.00 85.69 101 ALA A N 1
ATOM 796 C CA . ALA A 1 101 ? 12.588 -6.128 6.643 1.00 85.69 101 ALA A CA 1
ATOM 797 C C . ALA A 1 101 ? 11.733 -6.643 5.480 1.00 85.69 101 ALA A C 1
ATOM 799 O O . ALA A 1 101 ? 12.121 -6.520 4.314 1.00 85.69 101 ALA A O 1
ATOM 800 N N . ARG A 1 102 ? 10.535 -7.163 5.777 1.00 87.06 102 ARG A N 1
ATOM 801 C CA . ARG A 1 102 ? 9.567 -7.580 4.760 1.00 87.06 102 ARG A CA 1
ATOM 802 C C . ARG A 1 102 ? 9.125 -6.403 3.896 1.00 87.06 102 ARG A C 1
ATOM 804 O O . ARG A 1 102 ? 9.097 -6.532 2.673 1.00 87.06 102 ARG A O 1
ATOM 811 N N . ILE A 1 103 ? 8.832 -5.252 4.501 1.00 88.00 103 ILE A N 1
ATOM 812 C CA . ILE A 1 103 ? 8.451 -4.029 3.783 1.00 88.00 103 ILE A CA 1
ATOM 813 C C . ILE A 1 103 ? 9.589 -3.539 2.880 1.00 88.00 103 ILE A C 1
ATOM 815 O O . ILE A 1 103 ? 9.356 -3.285 1.697 1.00 88.00 103 ILE A O 1
ATOM 819 N N . ALA A 1 104 ? 10.825 -3.483 3.381 1.00 87.62 104 ALA A N 1
ATOM 820 C CA . ALA A 1 104 ? 11.984 -3.092 2.576 1.00 87.62 104 ALA A CA 1
ATOM 821 C C . ALA A 1 104 ? 12.225 -4.060 1.399 1.00 87.62 104 ALA A C 1
ATOM 823 O O . ALA A 1 104 ? 12.518 -3.647 0.272 1.00 87.62 104 ALA A O 1
ATOM 824 N N . ALA A 1 105 ? 12.050 -5.364 1.630 1.00 88.25 105 ALA A N 1
ATOM 825 C CA . ALA A 1 105 ? 12.181 -6.384 0.598 1.00 88.25 105 ALA A CA 1
ATOM 826 C C . ALA A 1 105 ? 11.077 -6.290 -0.473 1.00 88.25 105 ALA A C 1
ATOM 828 O O . ALA A 1 105 ? 11.365 -6.476 -1.663 1.00 88.25 105 ALA A O 1
ATOM 829 N N . LEU A 1 106 ? 9.840 -5.984 -0.065 1.00 89.12 106 LEU A N 1
ATOM 830 C CA . LEU A 1 106 ? 8.713 -5.706 -0.958 1.00 89.12 106 LEU A CA 1
ATOM 831 C C . LEU A 1 106 ? 8.965 -4.448 -1.789 1.00 89.12 106 LEU A C 1
ATOM 833 O O . LEU A 1 106 ? 8.763 -4.474 -3.001 1.00 89.12 106 LEU A O 1
ATOM 837 N N . GLU A 1 107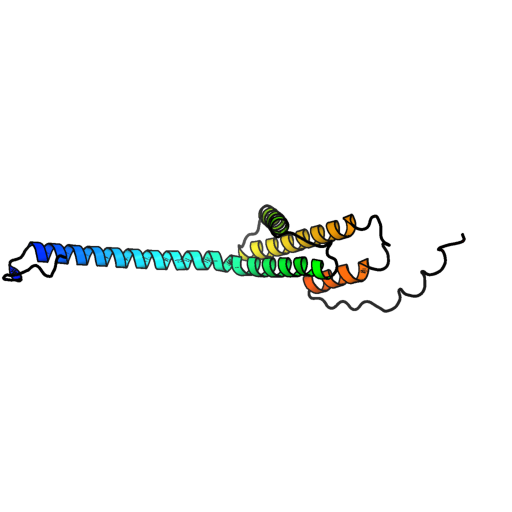 ? 9.468 -3.377 -1.174 1.00 89.69 107 GLU A N 1
ATOM 838 C CA . GLU A 1 107 ? 9.805 -2.138 -1.874 1.00 89.69 107 GLU A CA 1
ATOM 839 C C . GLU A 1 107 ? 10.875 -2.378 -2.951 1.00 89.69 107 GLU A C 1
ATOM 841 O O . GLU A 1 107 ? 10.725 -1.939 -4.094 1.00 89.69 107 GLU A O 1
ATOM 846 N N . ALA A 1 108 ? 11.936 -3.123 -2.626 1.00 89.38 108 ALA A N 1
ATOM 847 C CA . ALA A 1 108 ? 12.970 -3.491 -3.591 1.00 89.38 108 ALA A CA 1
ATOM 848 C C . ALA A 1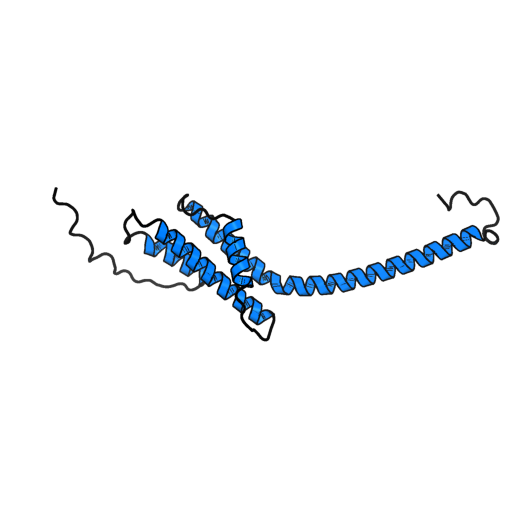 108 ? 12.415 -4.354 -4.739 1.00 89.38 108 ALA A C 1
ATOM 850 O O . ALA A 1 108 ? 12.756 -4.135 -5.902 1.00 89.38 108 ALA A O 1
ATOM 851 N N . SER A 1 109 ? 11.533 -5.309 -4.428 1.00 89.88 109 SER A N 1
ATOM 852 C CA . SER A 1 109 ? 10.871 -6.150 -5.432 1.00 89.88 109 SER A CA 1
ATOM 853 C C . SER A 1 109 ? 9.996 -5.315 -6.375 1.00 89.88 109 SER A C 1
ATOM 855 O O . SER A 1 109 ? 10.107 -5.421 -7.600 1.00 89.88 109 SER A O 1
ATOM 857 N N . LEU A 1 110 ? 9.184 -4.416 -5.811 1.00 90.69 110 LEU A N 1
ATOM 858 C CA . LEU A 1 110 ? 8.327 -3.497 -6.555 1.00 90.69 110 LEU A CA 1
ATOM 859 C C . LEU A 1 110 ? 9.143 -2.614 -7.505 1.00 90.69 110 LEU A C 1
ATOM 861 O O . LEU A 1 110 ? 8.792 -2.508 -8.679 1.00 90.69 110 LEU A O 1
ATOM 865 N N . LYS A 1 111 ? 10.256 -2.037 -7.032 1.00 90.31 111 LYS A N 1
ATOM 866 C CA . LYS A 1 111 ? 11.169 -1.227 -7.857 1.00 90.31 111 LYS A CA 1
ATOM 867 C C . LYS A 1 111 ? 11.682 -2.006 -9.069 1.00 90.31 111 LYS A C 1
ATOM 869 O O . LYS A 1 111 ? 11.627 -1.491 -10.186 1.00 90.31 111 LYS A O 1
ATOM 874 N N . THR A 1 112 ? 12.126 -3.248 -8.876 1.00 89.69 112 THR A N 1
ATOM 875 C CA . THR A 1 112 ? 12.617 -4.101 -9.971 1.00 89.69 112 THR A CA 1
ATOM 876 C C . THR A 1 112 ? 11.511 -4.429 -10.971 1.00 89.69 112 THR A C 1
ATOM 878 O O . THR A 1 112 ? 11.699 -4.245 -12.172 1.00 89.69 112 THR A O 1
ATOM 881 N N . MET A 1 113 ? 10.325 -4.827 -10.500 1.00 89.31 113 MET A N 1
ATOM 882 C CA . MET A 1 113 ? 9.185 -5.128 -11.375 1.00 89.31 113 MET A CA 1
ATOM 883 C C . MET A 1 113 ? 8.733 -3.919 -12.192 1.00 89.31 113 MET A C 1
ATOM 885 O O . MET A 1 113 ? 8.469 -4.042 -13.389 1.00 89.31 113 MET A O 1
ATOM 889 N N . VAL A 1 114 ? 8.655 -2.749 -11.560 1.00 89.75 114 VAL A N 1
ATOM 890 C CA . VAL A 1 114 ? 8.309 -1.492 -12.227 1.00 89.75 114 VAL A CA 1
ATOM 891 C C . VAL A 1 114 ? 9.357 -1.141 -13.279 1.00 89.75 114 VAL A C 1
ATOM 893 O O . VAL A 1 114 ? 8.999 -0.828 -14.415 1.00 89.75 114 VAL A O 1
ATOM 896 N N . TYR A 1 115 ? 10.642 -1.236 -12.932 1.00 87.31 115 TYR A N 1
ATOM 897 C CA . TYR A 1 115 ? 11.736 -0.961 -13.857 1.00 87.31 115 TYR A CA 1
ATOM 898 C C . TYR A 1 115 ? 11.681 -1.875 -15.084 1.00 87.31 115 TYR A C 1
ATOM 900 O O . TYR A 1 115 ? 11.686 -1.392 -16.215 1.00 87.31 115 TYR A O 1
ATOM 908 N N . GLU A 1 116 ? 11.548 -3.186 -14.882 1.00 87.50 116 GLU A N 1
ATOM 909 C CA . GLU A 1 116 ? 11.430 -4.142 -15.980 1.00 87.50 116 GLU A CA 1
ATOM 910 C C . GLU A 1 116 ? 10.194 -3.892 -16.841 1.00 87.50 116 GLU A C 1
ATOM 912 O O . GLU A 1 116 ? 10.275 -3.963 -18.067 1.00 87.50 116 GLU A O 1
ATOM 917 N N . TYR A 1 117 ? 9.053 -3.588 -16.223 1.00 87.69 117 TYR A N 1
ATOM 918 C CA . TYR A 1 117 ? 7.816 -3.305 -16.939 1.00 87.69 117 TYR A CA 1
ATOM 919 C C . TYR A 1 117 ? 7.954 -2.074 -17.840 1.00 87.69 117 TYR A C 1
ATOM 921 O O . TYR A 1 117 ? 7.627 -2.135 -19.031 1.00 87.69 117 TYR A O 1
ATOM 929 N N . VAL A 1 118 ? 8.510 -0.982 -17.303 1.00 85.44 118 VAL A N 1
ATOM 930 C CA . VAL A 1 118 ? 8.785 0.234 -18.073 1.00 85.44 118 VAL A CA 1
ATOM 931 C C . VAL A 1 118 ? 9.783 -0.078 -19.182 1.00 85.44 118 VAL A C 1
ATOM 933 O O . VAL A 1 118 ? 9.477 0.175 -20.344 1.00 85.44 118 VAL A O 1
ATOM 936 N N . CYS A 1 119 ? 10.917 -0.720 -18.890 1.00 82.31 119 CYS A N 1
ATOM 937 C CA . CYS A 1 119 ? 11.888 -1.105 -19.912 1.00 82.31 119 CYS A CA 1
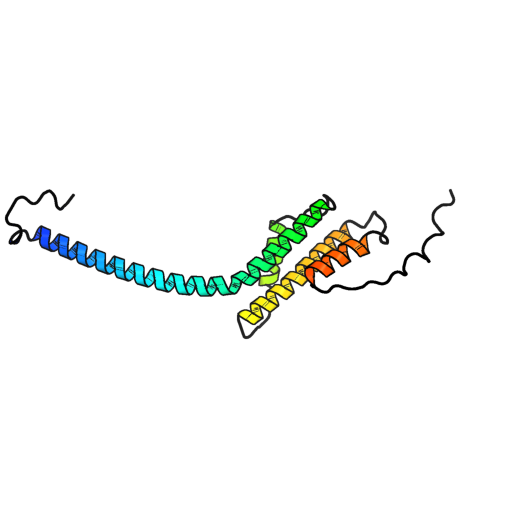ATOM 938 C C . CYS A 1 119 ? 11.236 -1.918 -21.039 1.00 82.31 119 CYS A C 1
ATOM 940 O O . CYS A 1 119 ? 11.331 -1.516 -22.196 1.00 82.31 119 CYS A O 1
ATOM 942 N N . ARG A 1 120 ? 10.495 -2.991 -20.731 1.00 82.25 120 ARG A N 1
ATOM 943 C CA . ARG A 1 120 ? 9.799 -3.815 -21.739 1.00 82.25 120 ARG A CA 1
ATOM 944 C C . ARG A 1 120 ? 8.857 -2.984 -22.613 1.00 82.25 120 ARG A C 1
ATOM 946 O O . ARG A 1 120 ? 8.833 -3.177 -23.827 1.00 82.25 120 ARG A O 1
ATOM 953 N N . SER A 1 121 ? 8.130 -2.031 -22.030 1.00 78.94 121 SER A N 1
ATOM 954 C CA . SER A 1 121 ? 7.259 -1.127 -22.793 1.00 78.94 121 SER A CA 1
ATOM 955 C C . SER A 1 121 ? 8.034 -0.158 -23.702 1.00 78.94 121 SER A C 1
ATOM 957 O O . SER A 1 121 ? 7.615 0.069 -24.835 1.00 78.94 121 SER A O 1
ATOM 959 N N . LEU A 1 122 ? 9.213 0.321 -23.275 1.00 71.81 122 LEU A N 1
ATOM 960 C CA . LEU A 1 122 ? 10.115 1.134 -24.103 1.00 71.81 122 LEU A CA 1
ATOM 961 C C . LEU A 1 122 ? 10.724 0.332 -25.270 1.00 71.81 122 LEU A C 1
ATOM 963 O O . LEU A 1 122 ? 10.979 0.890 -26.336 1.00 71.81 122 LEU A O 1
ATOM 967 N N . PHE A 1 123 ? 11.002 -0.963 -25.079 1.00 61.34 123 PHE A N 1
ATOM 968 C CA . PHE A 1 123 ? 11.541 -1.843 -26.127 1.00 61.34 123 PHE A CA 1
ATOM 969 C C . PHE A 1 123 ? 10.469 -2.265 -27.137 1.00 61.34 123 PHE A C 1
ATOM 971 O O . PHE A 1 123 ? 10.754 -2.290 -28.329 1.00 61.34 123 PHE A O 1
ATOM 978 N N . LYS A 1 124 ? 9.235 -2.541 -26.691 1.00 56.84 124 LYS A N 1
ATOM 979 C CA . LYS A 1 124 ? 8.138 -2.996 -27.565 1.00 56.84 124 LYS A CA 1
ATOM 980 C C . LYS A 1 124 ? 7.750 -1.977 -28.642 1.00 56.84 124 LYS A C 1
ATOM 982 O O . LYS A 1 124 ? 7.241 -2.355 -29.688 1.00 56.84 124 LYS A O 1
ATOM 987 N N . VAL A 1 125 ? 8.014 -0.700 -28.393 1.00 53.50 125 VAL A N 1
ATOM 988 C CA . VAL A 1 125 ? 7.794 0.381 -29.361 1.00 53.50 125 VAL A CA 1
ATOM 989 C C . VAL A 1 125 ? 8.934 0.472 -30.383 1.00 53.50 125 VAL A C 1
ATOM 991 O O . VAL A 1 125 ? 8.728 0.894 -31.520 1.00 53.50 125 VAL A O 1
ATOM 994 N N . ARG A 1 126 ? 10.156 0.089 -30.002 1.00 45.50 126 ARG A N 1
ATOM 995 C CA . ARG A 1 126 ? 11.369 0.219 -30.823 1.00 45.50 126 ARG A CA 1
ATOM 996 C C . ARG A 1 126 ? 11.512 -0.899 -31.859 1.00 45.50 126 ARG A C 1
ATOM 998 O O . ARG A 1 126 ? 12.583 -1.475 -32.010 1.00 45.50 126 ARG A O 1
ATOM 1005 N N . THR A 1 127 ? 10.456 -1.181 -32.610 1.00 41.22 127 THR A N 1
ATOM 1006 C CA . THR A 1 127 ? 10.555 -1.931 -33.871 1.00 41.22 127 THR A CA 1
ATOM 1007 C C . THR A 1 127 ? 10.678 -1.018 -35.093 1.00 41.22 127 THR A C 1
ATOM 1009 O O . THR A 1 127 ? 11.013 -1.522 -36.155 1.00 41.22 127 THR A O 1
ATOM 1012 N N . HIS A 1 128 ? 10.496 0.309 -34.970 1.00 43.47 128 HIS A N 1
ATOM 1013 C CA . HIS A 1 128 ? 10.542 1.209 -36.140 1.00 43.47 128 HIS A CA 1
ATOM 1014 C C . HIS A 1 128 ? 11.316 2.534 -35.989 1.00 43.47 128 HIS A C 1
ATOM 1016 O O . HIS A 1 128 ? 11.224 3.396 -36.863 1.00 43.47 128 HIS A O 1
ATOM 1022 N N . THR A 1 129 ? 12.107 2.750 -34.930 1.00 39.31 129 THR A N 1
ATOM 1023 C CA . THR A 1 129 ? 12.968 3.952 -34.858 1.00 39.31 129 THR A CA 1
ATOM 1024 C C . THR A 1 129 ? 14.281 3.677 -34.128 1.00 39.31 129 THR A C 1
ATOM 1026 O O . THR A 1 129 ? 14.299 3.099 -33.042 1.00 39.31 129 THR A O 1
ATOM 1029 N N . CYS A 1 130 ? 15.372 4.080 -34.786 1.00 37.34 130 CYS A N 1
ATOM 1030 C CA . CYS A 1 130 ? 16.787 3.834 -34.516 1.00 37.34 130 CYS A CA 1
ATOM 1031 C C . CYS A 1 130 ? 17.184 3.591 -33.050 1.00 37.34 130 CYS A C 1
ATOM 1033 O O . CYS A 1 130 ? 17.039 4.434 -32.165 1.00 37.34 130 CYS A O 1
ATOM 1035 N N . ILE A 1 131 ? 17.806 2.432 -32.843 1.00 46.06 131 ILE A N 1
ATOM 1036 C CA . ILE A 1 131 ? 18.189 1.839 -31.559 1.00 46.06 131 ILE A CA 1
ATOM 1037 C C . ILE A 1 131 ? 19.376 2.555 -30.876 1.00 46.06 131 ILE A C 1
ATOM 1039 O O . ILE A 1 131 ? 19.582 2.347 -29.684 1.00 46.06 131 ILE A O 1
ATOM 1043 N N . HIS A 1 132 ? 20.092 3.472 -31.537 1.00 44.00 132 HIS A N 1
ATOM 1044 C CA . HIS A 1 132 ? 21.379 3.972 -31.020 1.00 44.00 132 HIS A CA 1
ATOM 1045 C C . HIS A 1 132 ? 21.404 5.383 -30.402 1.00 44.00 132 HIS A C 1
ATOM 1047 O O . HIS A 1 132 ? 22.349 5.677 -29.680 1.00 44.00 132 HIS A O 1
ATOM 1053 N N . CYS A 1 133 ? 20.402 6.251 -30.597 1.00 40.53 133 CYS A N 1
ATOM 1054 C CA . CYS A 1 133 ? 20.536 7.662 -30.175 1.00 40.53 133 CYS A CA 1
ATOM 1055 C C . CYS A 1 133 ? 19.702 8.055 -28.934 1.00 40.53 133 CYS A C 1
ATOM 1057 O O . CYS A 1 133 ? 20.139 8.857 -28.115 1.00 40.53 133 CYS A O 1
ATOM 1059 N N . SER A 1 134 ? 18.527 7.453 -28.719 1.00 44.06 134 SER A N 1
ATOM 1060 C CA . SER A 1 134 ? 17.583 7.879 -27.664 1.00 44.06 134 SER A CA 1
ATOM 1061 C C . SER A 1 134 ? 17.564 6.992 -26.410 1.00 44.06 134 SER A C 1
ATOM 1063 O O . SER A 1 134 ? 17.005 7.375 -25.381 1.00 44.06 134 SER A O 1
ATOM 1065 N N . GLN A 1 135 ? 18.189 5.812 -26.462 1.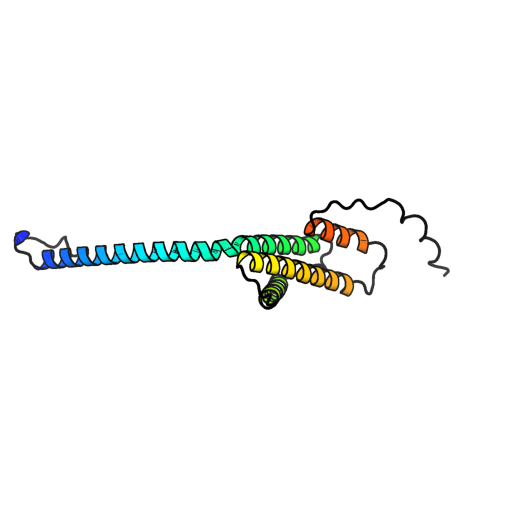00 47.38 135 GLN A N 1
ATOM 1066 C CA . GLN A 1 135 ? 18.134 4.823 -25.380 1.00 47.38 135 GLN A CA 1
ATOM 1067 C C . GLN A 1 135 ? 19.002 5.166 -24.171 1.00 47.38 135 GLN A C 1
ATOM 1069 O O . GLN A 1 135 ? 18.633 4.835 -23.045 1.00 47.38 135 GLN A O 1
ATOM 1074 N N . GLY A 1 136 ? 20.118 5.864 -24.389 1.00 49.97 136 GLY A N 1
ATOM 1075 C CA . GLY A 1 136 ? 21.001 6.282 -23.305 1.00 49.97 136 GLY A CA 1
ATOM 1076 C C . GLY A 1 136 ? 20.309 7.260 -22.358 1.00 49.97 136 GLY A C 1
ATOM 1077 O O . GLY A 1 136 ? 20.293 7.035 -21.157 1.00 49.97 136 GLY A O 1
ATOM 1078 N N . LEU A 1 137 ? 19.659 8.307 -22.874 1.00 51.44 137 LEU A N 1
ATOM 1079 C CA . LEU A 1 137 ? 19.180 9.405 -22.027 1.00 51.44 137 LEU A CA 1
ATOM 1080 C C . LEU A 1 137 ? 18.009 9.025 -21.107 1.00 51.44 137 LEU A C 1
ATOM 1082 O O . LEU A 1 137 ? 18.006 9.404 -19.939 1.00 51.44 137 LEU A O 1
ATOM 1086 N N . VAL A 1 138 ? 17.011 8.284 -21.601 1.00 54.28 138 VAL A N 1
ATOM 1087 C CA . VAL A 1 138 ? 15.800 7.975 -20.813 1.00 54.28 138 VAL A CA 1
ATOM 1088 C C . VAL A 1 138 ? 16.075 6.879 -19.783 1.00 54.28 138 VAL A C 1
ATOM 1090 O O . VAL A 1 138 ? 15.656 6.996 -18.633 1.00 54.28 138 VAL A O 1
ATOM 1093 N N . ILE A 1 139 ? 16.854 5.856 -20.152 1.00 54.38 139 ILE A N 1
ATOM 1094 C CA . ILE A 1 139 ? 17.250 4.785 -19.228 1.00 54.38 139 ILE A CA 1
ATOM 1095 C C . ILE A 1 139 ? 18.203 5.330 -18.156 1.00 54.38 139 ILE A C 1
ATOM 1097 O O . ILE A 1 139 ? 18.042 4.992 -16.985 1.00 54.38 139 ILE A O 1
ATOM 1101 N N . TYR A 1 140 ? 19.148 6.208 -18.515 1.00 47.94 140 TYR A N 1
ATOM 1102 C CA . TYR A 1 140 ? 20.073 6.824 -17.555 1.00 47.94 140 TYR A CA 1
ATOM 1103 C C . TYR A 1 140 ? 19.355 7.778 -16.596 1.00 47.94 140 TYR A C 1
ATOM 1105 O O . TYR A 1 140 ? 19.669 7.805 -15.412 1.00 47.94 140 TYR A O 1
ATOM 1113 N N . ARG A 1 141 ? 18.330 8.501 -17.065 1.00 46.72 141 ARG A N 1
ATOM 1114 C CA . ARG A 1 141 ? 17.523 9.407 -16.236 1.00 46.72 141 ARG A CA 1
ATOM 1115 C C . ARG A 1 141 ? 16.599 8.648 -15.279 1.00 46.72 141 ARG A C 1
ATOM 1117 O O . ARG A 1 141 ? 16.548 9.002 -14.108 1.00 46.72 141 ARG A O 1
ATOM 1124 N N . ILE A 1 142 ? 15.972 7.553 -15.721 1.00 53.28 142 ILE A N 1
ATOM 1125 C CA . ILE A 1 142 ? 15.196 6.645 -14.855 1.00 53.28 142 ILE A CA 1
ATOM 1126 C C . ILE A 1 142 ? 16.112 5.932 -13.842 1.00 53.28 142 ILE A C 1
ATOM 1128 O O . ILE A 1 142 ? 15.762 5.833 -12.670 1.00 53.28 142 ILE A O 1
ATOM 1132 N N . ARG A 1 143 ? 17.318 5.501 -14.248 1.00 49.56 143 ARG A N 1
ATOM 1133 C CA . ARG A 1 143 ? 18.323 4.906 -13.346 1.00 49.56 143 ARG A CA 1
ATOM 1134 C C . ARG A 1 143 ? 18.839 5.923 -12.318 1.00 49.56 143 ARG A C 1
ATOM 1136 O O . ARG A 1 143 ? 18.886 5.592 -11.139 1.00 49.56 143 ARG A O 1
ATOM 1143 N N . CYS A 1 144 ? 19.169 7.153 -12.716 1.00 45.12 144 CYS A N 1
ATOM 1144 C CA . CYS A 1 144 ? 19.573 8.222 -11.791 1.00 45.12 144 CYS A CA 1
ATOM 1145 C C . CYS A 1 144 ? 18.462 8.562 -10.786 1.00 45.12 144 CYS A C 1
ATOM 1147 O O . CYS A 1 144 ? 18.736 8.654 -9.592 1.00 45.12 144 CYS A O 1
ATOM 1149 N N . LEU A 1 145 ? 17.212 8.694 -11.249 1.00 50.72 145 LEU A N 1
ATOM 1150 C CA . LEU A 1 145 ? 16.061 9.026 -10.399 1.00 50.72 145 LEU A CA 1
ATOM 1151 C C . LEU A 1 145 ? 15.669 7.889 -9.441 1.00 50.72 145 LEU A C 1
ATOM 1153 O O . LEU A 1 145 ? 15.265 8.166 -8.319 1.00 50.72 145 LEU A O 1
ATOM 1157 N N . LEU A 1 146 ? 15.813 6.622 -9.848 1.00 49.56 146 LEU A N 1
ATOM 1158 C CA . LEU A 1 146 ? 15.464 5.467 -9.007 1.00 49.56 146 LEU A CA 1
ATOM 1159 C C . LEU A 1 146 ? 16.596 5.002 -8.078 1.00 49.56 146 LEU A C 1
ATOM 1161 O O . LEU A 1 146 ? 16.316 4.314 -7.099 1.00 49.56 146 LEU A O 1
ATOM 1165 N N . THR A 1 147 ? 17.858 5.341 -8.369 1.00 45.53 147 THR A N 1
ATOM 1166 C CA . THR A 1 147 ? 19.025 4.792 -7.641 1.00 45.53 147 THR A CA 1
ATOM 1167 C C . THR A 1 147 ? 19.796 5.836 -6.824 1.00 45.53 147 THR A C 1
ATOM 1169 O O . THR A 1 147 ? 20.704 5.458 -6.088 1.00 45.53 147 THR A O 1
ATOM 1172 N N . GLY A 1 148 ? 19.480 7.134 -6.940 1.00 42.78 148 GLY A N 1
ATOM 1173 C CA . GLY A 1 148 ? 20.065 8.204 -6.113 1.00 42.78 148 GLY A CA 1
ATOM 1174 C C . GLY A 1 148 ? 21.583 8.408 -6.248 1.00 42.78 148 GLY A C 1
ATOM 1175 O O . GLY A 1 148 ? 22.165 9.160 -5.474 1.00 42.78 148 GLY A O 1
ATOM 1176 N N . ARG A 1 149 ? 22.247 7.754 -7.210 1.00 37.56 149 ARG A N 1
ATOM 1177 C CA . ARG A 1 149 ? 23.691 7.885 -7.457 1.00 37.56 149 ARG A CA 1
ATOM 1178 C C . ARG A 1 149 ? 23.933 8.770 -8.674 1.00 37.56 149 ARG A C 1
ATOM 1180 O O . ARG A 1 149 ? 23.469 8.460 -9.769 1.00 37.56 149 ARG A O 1
ATOM 1187 N N . THR A 1 150 ? 24.680 9.854 -8.489 1.00 31.02 150 THR A N 1
ATOM 1188 C CA . THR A 1 150 ? 25.207 10.704 -9.561 1.00 31.02 150 THR A CA 1
ATOM 1189 C C . THR A 1 150 ? 26.315 9.954 -10.301 1.00 31.02 150 THR A C 1
ATOM 1191 O O . THR A 1 150 ? 27.472 9.942 -9.891 1.00 31.02 150 THR A O 1
ATOM 1194 N N . CYS A 1 151 ? 25.982 9.279 -11.398 1.00 34.47 151 CYS A N 1
ATOM 1195 C CA . CYS A 1 151 ? 26.998 8.632 -12.226 1.00 34.47 151 CYS A CA 1
ATOM 1196 C C . CYS A 1 151 ? 27.543 9.620 -13.271 1.00 34.47 151 CYS A C 1
ATOM 1198 O O . CYS A 1 151 ? 26.825 10.066 -14.170 1.00 34.47 151 CYS A O 1
ATOM 1200 N N . VAL A 1 152 ? 28.832 9.938 -13.145 1.00 42.19 152 VAL A N 1
ATOM 1201 C CA . VAL A 1 152 ? 29.676 10.598 -14.149 1.00 42.19 152 VAL A CA 1
ATOM 1202 C C . VAL A 1 152 ? 29.826 9.650 -15.343 1.00 42.19 152 VAL A C 1
ATOM 1204 O O . VAL A 1 152 ? 30.393 8.573 -15.188 1.00 42.19 152 VAL A O 1
ATOM 1207 N N . CYS A 1 153 ? 29.339 10.026 -16.531 1.00 34.84 153 CYS A N 1
ATOM 1208 C CA . CYS A 1 153 ? 29.629 9.287 -17.764 1.00 34.84 153 CYS A CA 1
ATOM 1209 C C . CYS A 1 153 ? 30.401 10.165 -18.753 1.00 34.84 153 CYS A C 1
ATOM 1211 O O . CYS A 1 153 ? 29.983 11.260 -19.124 1.00 34.84 153 CYS A O 1
ATOM 1213 N N . HIS A 1 154 ? 31.567 9.638 -19.114 1.00 29.20 154 HIS A N 1
ATOM 1214 C CA . HIS A 1 154 ? 32.685 10.249 -19.813 1.00 29.20 154 HIS A CA 1
ATOM 1215 C C . HIS A 1 154 ? 32.418 10.478 -21.314 1.00 29.20 154 HIS A C 1
ATOM 1217 O O . HIS A 1 154 ? 31.661 9.767 -21.971 1.00 29.20 154 HIS A O 1
ATOM 1223 N N . ARG A 1 155 ? 33.110 11.479 -21.854 1.00 31.98 155 ARG A N 1
ATOM 1224 C CA . ARG A 1 155 ? 32.823 12.293 -23.045 1.00 31.98 155 ARG A CA 1
ATOM 1225 C C . ARG A 1 155 ? 33.169 11.662 -24.418 1.00 31.98 155 ARG A C 1
ATOM 1227 O O . ARG A 1 155 ? 33.342 12.403 -25.371 1.00 31.98 155 ARG A O 1
ATOM 1234 N N . ASN A 1 156 ? 33.272 10.335 -24.572 1.00 31.95 156 ASN A N 1
ATOM 1235 C CA . ASN A 1 156 ? 34.025 9.753 -25.711 1.00 31.95 156 ASN A CA 1
ATOM 1236 C C . ASN A 1 156 ? 33.276 8.881 -26.742 1.00 31.95 156 ASN A C 1
ATOM 1238 O O . ASN A 1 156 ? 33.918 8.170 -27.506 1.00 31.95 156 ASN A O 1
ATOM 1242 N N . TRP A 1 157 ? 31.947 8.948 -26.845 1.00 29.84 157 TRP A N 1
ATOM 1243 C CA . TRP A 1 157 ? 31.197 8.130 -27.825 1.00 29.84 157 TRP A CA 1
ATOM 1244 C C . TRP A 1 157 ? 30.907 8.799 -29.185 1.00 29.84 157 TRP A C 1
ATOM 1246 O O . TRP A 1 157 ? 30.289 8.180 -30.045 1.00 29.84 157 TRP A O 1
ATOM 1256 N N . TRP A 1 158 ? 31.358 10.036 -29.422 1.00 29.36 158 TRP A N 1
ATOM 1257 C CA . TRP A 1 158 ? 30.992 10.803 -30.627 1.00 29.36 158 TRP A CA 1
ATOM 1258 C C . TRP A 1 158 ? 31.848 10.554 -31.887 1.00 29.36 158 TRP A C 1
ATOM 1260 O O . TRP A 1 158 ? 31.488 11.059 -32.944 1.00 29.36 158 TRP A O 1
ATOM 1270 N N . HIS A 1 159 ? 32.939 9.777 -31.836 1.00 28.50 159 HIS A N 1
ATOM 1271 C CA . HIS A 1 159 ? 33.918 9.754 -32.942 1.00 28.50 159 HIS A CA 1
ATOM 1272 C C . HIS A 1 159 ? 33.919 8.541 -33.893 1.00 28.50 159 HIS A C 1
ATOM 1274 O O . HIS A 1 159 ? 34.691 8.561 -34.845 1.00 28.50 159 HIS A O 1
ATOM 1280 N N . LEU A 1 160 ? 33.082 7.510 -33.719 1.00 32.38 160 LEU A N 1
ATOM 1281 C CA . LEU A 1 160 ? 33.233 6.259 -34.500 1.00 32.38 160 LEU A CA 1
ATOM 1282 C C . LEU A 1 160 ? 31.959 5.720 -35.181 1.00 32.38 160 LEU A C 1
ATOM 1284 O O . LEU A 1 160 ? 31.856 4.523 -35.420 1.00 32.38 160 LEU A O 1
ATOM 1288 N N . GLY A 1 161 ? 30.984 6.566 -35.530 1.00 31.02 161 GLY A N 1
ATOM 1289 C CA . GLY A 1 161 ? 29.684 6.078 -36.026 1.00 31.02 161 GLY A CA 1
ATOM 1290 C C . GLY A 1 161 ? 29.065 6.800 -37.221 1.00 31.02 161 GLY A C 1
ATOM 1291 O O . GLY A 1 161 ? 27.844 6.791 -37.333 1.00 31.02 161 GLY A O 1
ATOM 1292 N N . GLY A 1 162 ? 29.849 7.448 -38.087 1.00 33.84 162 GLY A N 1
ATOM 1293 C CA . GLY A 1 162 ? 29.312 8.258 -39.186 1.00 33.84 162 GLY A CA 1
ATOM 1294 C C . GLY A 1 162 ? 29.998 8.021 -40.526 1.00 33.84 162 GLY A C 1
ATOM 1295 O O . GLY A 1 162 ? 30.743 8.886 -40.962 1.00 33.84 162 GLY A O 1
ATOM 1296 N N . GLN A 1 163 ? 29.751 6.875 -41.170 1.00 34.44 163 GLN A N 1
ATOM 1297 C CA . GLN A 1 163 ? 29.899 6.679 -42.624 1.00 34.44 163 GLN A CA 1
ATOM 1298 C C . GLN A 1 163 ? 29.379 5.286 -43.010 1.00 34.44 163 GLN A C 1
ATOM 1300 O O . GLN A 1 163 ? 30.125 4.317 -42.969 1.00 34.44 163 GLN A O 1
ATOM 1305 N N . ALA A 1 164 ? 28.082 5.187 -43.319 1.00 32.00 164 ALA A N 1
ATOM 1306 C CA . ALA A 1 164 ? 27.489 4.214 -44.252 1.00 32.00 164 ALA A CA 1
ATOM 1307 C C . ALA A 1 164 ? 25.956 4.259 -44.128 1.00 32.00 164 ALA A C 1
ATOM 1309 O O . ALA A 1 164 ? 25.338 3.399 -43.508 1.00 32.00 164 ALA A O 1
ATOM 1310 N N . CYS A 1 165 ? 25.325 5.281 -44.708 1.00 29.41 165 CYS A N 1
ATOM 1311 C CA . CYS A 1 165 ? 23.904 5.221 -45.034 1.00 29.41 165 CYS A CA 1
ATOM 1312 C C . CYS A 1 165 ? 23.669 6.016 -46.327 1.00 29.41 165 CYS A C 1
ATOM 1314 O O . CYS A 1 165 ? 23.804 7.235 -46.321 1.00 29.41 165 CYS A O 1
ATOM 1316 N N . GLY A 1 166 ? 23.366 5.301 -47.417 1.00 27.42 166 GLY A N 1
ATOM 1317 C CA . GLY A 1 166 ? 22.791 5.842 -48.656 1.00 27.42 166 GLY A CA 1
ATOM 1318 C C . GLY A 1 166 ? 23.754 6.115 -49.820 1.00 27.42 166 GLY A C 1
ATOM 1319 O O . GLY A 1 166 ? 24.301 7.207 -49.929 1.00 27.42 166 GLY A O 1
ATOM 1320 N N . LYS A 1 167 ? 23.882 5.157 -50.751 1.00 31.33 167 LYS A N 1
ATOM 1321 C CA . LYS A 1 167 ? 23.989 5.451 -52.192 1.00 31.33 167 LYS A CA 1
ATOM 1322 C C . LYS A 1 167 ? 22.704 4.948 -52.848 1.00 31.33 167 LYS A C 1
ATOM 1324 O O . LYS A 1 167 ? 22.341 3.789 -52.647 1.00 31.33 167 LYS A O 1
ATOM 1329 N N . GLY A 1 168 ? 22.059 5.846 -53.582 1.00 30.06 168 GLY A N 1
ATOM 1330 C CA . GLY A 1 168 ? 20.764 5.731 -54.241 1.00 30.06 168 GLY A CA 1
ATOM 1331 C C . GLY A 1 168 ? 20.246 7.138 -54.448 1.00 30.06 168 GLY A C 1
ATOM 1332 O O . GLY A 1 168 ? 19.586 7.628 -53.510 1.00 30.06 168 GLY A O 1
#

Sequence (168 aa):
LTLATAQGNILENKGLIDSLNQTKSSSALIQDSLRESHRLQASLDQERDAYLPLAESASKMYFVITDLSRINNMYRFSLASFLRLFQRALQSKKEAETTEARIAALEASLKTMVYEYVCRSLFKVRTHTCIHCSQGLVIYRIRCLLTGRTCVCHRNWWHLGGQACGKG

InterPro domains:
  IPR026983 Dynein heavy chain [PTHR45703] (2-124)

Radius of gyration: 31.96 Å; chains: 1; bounding box: 79×34×100 Å

Foldseek 3Di:
DPPPPDDDDPVPPVVVVVVVVVVVVVVVVVVVVVVVVVVVVVVVVVVVVLCVVLVVLLVVLVVVQCCVCVVPVLSHDDPVVSVVLLVVLVVPDDDDPDSNVVSVSSSVSSLVSSLVVSVVSVVVVPPPDDPPDPVCPPNVVSCCVSPVDDDDDDDPPPDDDDDDDDDD